Protein AF-A0A1S6HM69-F1 (afdb_monomer)

Radius of gyration: 17.9 Å; Cα contacts (8 Å, |Δi|>4): 45; chains: 1; bounding box: 35×35×46 Å

Secondary structure (DSSP, 8-state):
-HHHHHHHHHHHTTTT-----SS-S----HHHHHHHHHGGGHHHHHHHHHHHHHHHHHHHHHS-HHHHHTS-HHHHHHHHHHTT--S--TT-GGG-HHHHHHH--

Solvent-accessible surface area (backbone atoms only — not comparable to full-atom values): 6391 Å² total; per-residue (Å²): 110,72,68,59,53,52,51,51,52,62,66,59,67,68,75,77,71,79,78,75,76,93,59,96,62,88,74,78,63,59,64,65,52,44,36,72,75,45,46,89,52,24,63,60,50,53,51,51,53,51,51,53,34,50,53,45,34,58,52,52,74,74,53,57,36,74,67,49,31,74,48,58,68,72,54,44,52,50,54,31,49,56,38,71,64,66,70,88,62,85,88,45,63,88,66,34,27,69,48,39,53,74,70,68,116

pLDDT: mean 71.69, std 13.88, range [40.16, 88.81]

Sequence (105 aa):
MKLLIILCCVLVSVSAFSVEPLVTEPAIDLVPIITALLGDKATAVIVIVSIIGFVWAQLRQLIPAEYMAKLPGWLIWYLELLAANKGKAGNASSNSPEHLKKWGG

Structure (mmCIF, N/CA/C/O backbone):
data_AF-A0A1S6HM69-F1
#
_entry.id   AF-A0A1S6HM69-F1
#
loop_
_atom_site.group_PDB
_atom_site.id
_atom_site.type_symbol
_atom_site.label_atom_id
_atom_site.label_alt_id
_atom_site.label_comp_id
_atom_site.label_asym_id
_atom_site.label_entity_id
_atom_site.label_seq_id
_atom_site.pdbx_PDB_ins_code
_atom_site.Cartn_x
_atom_site.Cartn_y
_atom_site.Cartn_z
_atom_site.occupancy
_atom_site.B_iso_or_equiv
_atom_site.auth_seq_id
_atom_site.auth_comp_id
_atom_site.auth_asym_id
_atom_site.auth_atom_id
_atom_site.pdbx_PDB_model_num
ATOM 1 N N . MET A 1 1 ? 12.406 12.151 22.269 1.00 47.88 1 MET A N 1
ATOM 2 C CA . MET A 1 1 ? 11.240 13.068 22.318 1.00 47.88 1 MET A CA 1
ATOM 3 C C . MET A 1 1 ? 11.233 14.074 21.169 1.00 47.88 1 MET A C 1
ATOM 5 O O . MET A 1 1 ? 10.278 14.062 20.410 1.00 47.88 1 MET A O 1
ATOM 9 N N . LYS A 1 2 ? 12.297 14.866 20.958 1.00 40.16 2 LYS A N 1
ATOM 10 C CA . LYS A 1 2 ? 12.369 15.857 19.858 1.00 40.16 2 LYS A CA 1
ATOM 11 C C . LYS A 1 2 ? 12.189 15.258 18.449 1.00 40.16 2 LYS A C 1
ATOM 13 O O . LYS A 1 2 ? 11.438 15.803 17.655 1.00 40.16 2 LYS A O 1
ATOM 18 N N . LEU A 1 3 ? 12.794 14.098 18.175 1.00 55.81 3 LEU A N 1
ATOM 19 C CA . LEU A 1 3 ? 12.660 13.400 16.884 1.00 55.81 3 LEU A CA 1
ATOM 20 C C . LEU A 1 3 ? 11.239 12.881 16.605 1.00 55.81 3 LEU A C 1
ATOM 22 O O . LEU A 1 3 ? 10.804 12.880 15.461 1.00 55.81 3 LEU A O 1
ATOM 26 N N . LEU A 1 4 ? 10.501 12.495 17.650 1.00 65.44 4 LEU A N 1
ATOM 27 C CA . LEU A 1 4 ? 9.124 12.001 17.536 1.00 65.44 4 LEU A CA 1
ATOM 28 C C . LEU A 1 4 ? 8.157 13.145 17.191 1.00 65.44 4 LEU A C 1
ATOM 30 O O . LEU A 1 4 ? 7.268 12.978 16.369 1.00 65.44 4 LEU A O 1
ATOM 34 N N . ILE A 1 5 ? 8.395 14.334 17.754 1.00 67.50 5 ILE A N 1
ATOM 35 C CA . ILE A 1 5 ? 7.626 15.549 17.452 1.00 67.50 5 ILE A CA 1
ATOM 36 C C . ILE A 1 5 ? 7.892 16.014 16.015 1.00 67.50 5 ILE A C 1
ATOM 38 O O . ILE A 1 5 ? 6.952 16.340 15.301 1.00 67.50 5 ILE A O 1
ATOM 42 N N . ILE A 1 6 ? 9.150 15.985 15.563 1.00 70.75 6 ILE A N 1
ATOM 43 C CA . ILE A 1 6 ? 9.511 16.351 14.184 1.00 70.75 6 ILE A CA 1
ATOM 44 C C . ILE A 1 6 ? 8.878 15.376 13.180 1.00 70.75 6 ILE A C 1
ATOM 46 O O . ILE A 1 6 ? 8.322 15.820 12.180 1.00 70.75 6 ILE A O 1
ATOM 50 N N . LEU A 1 7 ? 8.881 14.071 13.473 1.00 60.59 7 LEU A N 1
ATOM 51 C CA . LEU A 1 7 ? 8.215 13.060 12.649 1.00 60.59 7 LEU A CA 1
ATOM 52 C C . LEU A 1 7 ? 6.696 13.298 12.571 1.00 60.59 7 LEU A C 1
ATOM 54 O O . LEU A 1 7 ? 6.136 13.280 11.479 1.00 60.59 7 LEU A O 1
ATOM 58 N N . CYS A 1 8 ? 6.036 13.597 13.696 1.00 59.47 8 CYS A N 1
ATOM 59 C CA . CYS A 1 8 ? 4.610 13.937 13.707 1.00 59.47 8 CYS A CA 1
ATOM 60 C C . CYS A 1 8 ? 4.308 15.230 12.928 1.00 59.47 8 CYS A C 1
ATOM 62 O O . CYS A 1 8 ? 3.337 15.270 12.179 1.00 59.47 8 CYS A O 1
ATOM 64 N N . CYS A 1 9 ? 5.145 16.268 13.037 1.00 55.78 9 CYS A N 1
ATOM 65 C CA . CYS A 1 9 ? 4.954 17.521 12.299 1.00 55.78 9 CYS A CA 1
ATOM 66 C C . CYS A 1 9 ? 5.122 17.343 10.782 1.00 55.78 9 CYS A C 1
ATOM 68 O O . CYS A 1 9 ? 4.364 17.927 10.010 1.00 55.78 9 CYS A O 1
ATOM 70 N N . VAL A 1 10 ? 6.071 16.510 10.343 1.00 61.28 10 VAL A N 1
ATOM 71 C CA . VAL A 1 10 ? 6.259 16.194 8.916 1.00 61.28 10 VAL A CA 1
ATOM 72 C C . VAL A 1 10 ? 5.080 15.373 8.376 1.00 61.28 10 VAL A C 1
ATOM 74 O O . VAL A 1 10 ? 4.626 15.632 7.266 1.00 61.28 10 VAL A O 1
ATOM 77 N N . LEU A 1 11 ? 4.524 14.452 9.173 1.00 56.31 11 LEU A N 1
ATOM 78 C CA . LEU A 1 11 ? 3.365 13.638 8.779 1.00 56.31 11 LEU A CA 1
ATOM 79 C C . LEU A 1 11 ? 2.046 14.435 8.718 1.00 56.31 11 LEU A C 1
ATOM 81 O O . LEU A 1 11 ? 1.207 14.146 7.870 1.00 56.31 11 LEU A O 1
ATOM 85 N N . VAL A 1 12 ? 1.867 15.456 9.566 1.00 58.00 12 VAL A N 1
ATOM 86 C CA . VAL A 1 12 ? 0.664 16.319 9.587 1.00 58.00 12 VAL A CA 1
ATOM 87 C C . VAL A 1 12 ? 0.701 17.415 8.508 1.00 58.00 12 VAL A C 1
ATOM 89 O O . VAL A 1 12 ? -0.337 17.937 8.116 1.00 58.00 12 VAL A O 1
ATOM 92 N N . SER A 1 13 ? 1.870 17.748 7.955 1.00 50.47 13 SER A N 1
ATOM 93 C CA . SER A 1 13 ? 1.997 18.846 6.978 1.00 50.47 13 SER A CA 1
ATOM 94 C C . SER A 1 13 ? 1.393 18.543 5.593 1.00 50.47 13 SER A C 1
ATOM 96 O O . SER A 1 13 ? 1.267 19.450 4.775 1.00 50.47 13 SER A O 1
ATOM 98 N N . VAL A 1 14 ? 0.993 17.295 5.318 1.00 53.94 14 VAL A N 1
ATOM 99 C CA . VAL A 1 14 ? 0.420 16.875 4.020 1.00 53.94 14 VAL A CA 1
ATOM 100 C C . VAL A 1 14 ? -1.114 17.001 3.969 1.00 53.94 14 VAL A C 1
ATOM 102 O O . VAL A 1 14 ? -1.698 16.931 2.893 1.00 53.94 14 VAL A O 1
ATOM 105 N N . SER A 1 15 ? -1.807 17.272 5.080 1.00 50.16 15 SER A N 1
ATOM 106 C CA . SER A 1 15 ? -3.282 17.330 5.106 1.00 50.16 15 SER A CA 1
ATOM 107 C C . SER A 1 15 ? -3.904 18.671 4.678 1.00 50.16 15 SER A C 1
ATOM 109 O O . SER A 1 15 ? -5.093 18.881 4.890 1.00 50.16 15 SER A O 1
ATOM 111 N N . ALA A 1 16 ? -3.144 19.576 4.052 1.00 48.16 16 ALA A N 1
ATOM 112 C CA . ALA A 1 16 ? -3.658 20.851 3.534 1.00 48.16 16 ALA A CA 1
ATOM 113 C C . ALA A 1 16 ? -4.070 20.801 2.047 1.00 48.16 16 ALA A C 1
ATOM 115 O O . ALA A 1 16 ? -4.126 21.836 1.386 1.00 48.16 16 ALA A O 1
ATOM 116 N N . PHE A 1 17 ? -4.367 19.619 1.500 1.00 47.81 17 PHE A N 1
ATOM 117 C CA . PHE A 1 17 ? -5.026 19.526 0.198 1.00 47.81 17 PHE A CA 1
ATOM 118 C C . PHE A 1 17 ? -6.522 19.808 0.363 1.00 47.81 17 PHE A C 1
ATOM 120 O O . PHE A 1 17 ? -7.305 18.919 0.690 1.00 47.81 17 PHE A O 1
ATOM 127 N N . SER A 1 18 ? -6.929 21.054 0.115 1.00 45.56 18 SER A N 1
ATOM 128 C CA . SER A 1 18 ? -8.309 21.343 -0.271 1.00 45.56 18 SER A CA 1
ATOM 129 C C . SER A 1 18 ? -8.540 20.732 -1.653 1.00 45.56 18 SER A C 1
ATOM 131 O O . SER A 1 18 ? -8.117 21.283 -2.670 1.00 45.56 18 SER A O 1
ATOM 133 N N . VAL A 1 19 ? -9.161 19.557 -1.695 1.00 54.06 19 VAL A N 1
ATOM 134 C CA . VAL A 1 19 ? -9.628 18.970 -2.949 1.00 54.06 19 VAL A CA 1
ATOM 135 C C . VAL A 1 19 ? -10.894 19.729 -3.329 1.00 54.06 19 VAL A C 1
ATOM 137 O O . VAL A 1 19 ? -11.972 19.427 -2.826 1.00 54.06 19 VAL A O 1
ATOM 140 N N . GLU A 1 20 ? -10.768 20.755 -4.170 1.00 55.78 20 GLU A N 1
ATOM 141 C CA . GLU A 1 20 ? -11.936 21.277 -4.878 1.00 55.78 20 GLU A CA 1
ATOM 142 C C . GLU A 1 20 ? -12.427 20.183 -5.839 1.00 55.78 20 GLU A C 1
ATOM 144 O O . GLU A 1 20 ? -11.655 19.725 -6.690 1.00 55.78 20 GLU A O 1
ATOM 149 N N . PRO A 1 21 ? -13.676 19.699 -5.711 1.00 50.31 21 PRO A N 1
ATOM 150 C CA . PRO A 1 21 ? -14.182 18.681 -6.612 1.00 50.31 21 PRO A CA 1
ATOM 151 C C . PRO A 1 21 ? -14.424 19.309 -7.990 1.00 50.31 21 PRO A C 1
ATOM 153 O O . PRO A 1 21 ? -15.397 20.027 -8.197 1.00 50.31 21 PRO A O 1
ATOM 156 N N . LEU A 1 22 ? -13.549 19.006 -8.955 1.00 61.69 22 LEU A N 1
ATOM 157 C CA . LEU A 1 22 ? -13.713 19.398 -10.364 1.00 61.69 22 LEU A CA 1
ATOM 158 C C . LEU A 1 22 ? -14.870 18.639 -11.053 1.00 61.69 22 LEU A C 1
ATOM 160 O O . LEU A 1 22 ? -15.228 18.942 -12.187 1.00 61.69 22 LEU A O 1
ATOM 164 N N . VAL A 1 23 ? -15.456 17.641 -10.383 1.00 56.38 23 VAL A N 1
ATOM 165 C CA . VAL A 1 23 ? -16.523 16.793 -10.920 1.00 56.38 23 VAL A CA 1
ATOM 166 C C . VAL A 1 23 ? -17.552 16.511 -9.825 1.00 56.38 23 VAL A C 1
ATOM 168 O O . VAL A 1 23 ? -17.230 15.944 -8.784 1.00 56.38 23 VAL A O 1
ATOM 171 N N . THR A 1 24 ? -18.806 16.893 -10.075 1.00 58.47 24 THR A N 1
ATOM 172 C CA . THR A 1 24 ? -19.986 16.604 -9.241 1.00 58.47 24 THR A CA 1
ATOM 173 C C . THR A 1 24 ? -20.467 15.163 -9.454 1.00 58.47 24 THR A C 1
ATOM 175 O O . THR A 1 24 ? -21.632 14.915 -9.747 1.00 58.47 24 THR A O 1
ATOM 178 N N . GLU A 1 25 ? -19.562 14.193 -9.369 1.00 59.06 25 GLU A N 1
ATOM 179 C CA . GLU A 1 25 ? -19.952 12.789 -9.258 1.00 59.06 25 GLU A CA 1
ATOM 180 C C . GLU A 1 25 ? -20.161 12.461 -7.777 1.00 59.06 25 GLU A C 1
ATOM 182 O O . GLU A 1 25 ? -19.470 13.033 -6.928 1.00 59.06 25 GLU A O 1
ATOM 187 N N . PRO A 1 26 ? -21.116 11.581 -7.424 1.00 56.28 26 PRO A N 1
ATOM 188 C CA . PRO A 1 26 ? -21.275 11.149 -6.046 1.00 56.28 26 PRO A CA 1
ATOM 189 C C . PRO A 1 26 ? -20.012 10.387 -5.640 1.00 56.28 26 PRO A C 1
ATOM 191 O O . PRO A 1 26 ? -19.870 9.194 -5.906 1.00 56.28 26 PRO A O 1
ATOM 194 N N . ALA A 1 27 ? -19.069 11.092 -5.018 1.00 64.81 27 ALA A N 1
ATOM 195 C CA . ALA A 1 27 ? -17.922 10.479 -4.386 1.00 64.81 27 ALA A CA 1
ATOM 196 C C . ALA A 1 27 ? -18.464 9.580 -3.276 1.00 64.81 27 ALA A C 1
ATOM 198 O O . ALA A 1 27 ? -19.011 10.054 -2.279 1.00 64.81 27 ALA A O 1
ATOM 199 N N . ILE A 1 28 ? -18.380 8.269 -3.492 1.00 72.12 28 ILE A N 1
ATOM 200 C CA . ILE A 1 28 ? -18.737 7.293 -2.473 1.00 72.12 28 ILE A CA 1
ATOM 201 C C . ILE A 1 28 ? -17.709 7.446 -1.358 1.00 72.12 28 ILE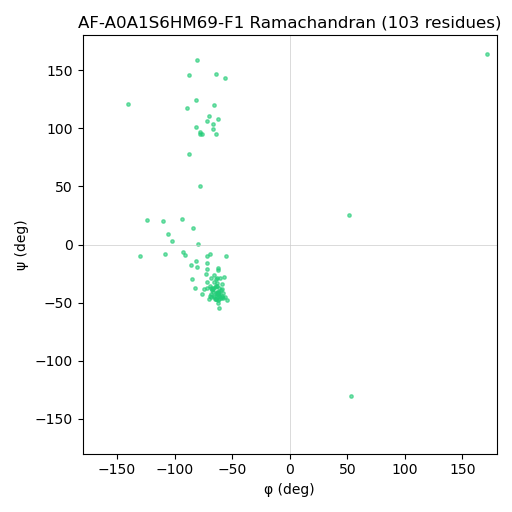 A C 1
ATOM 203 O O . ILE A 1 28 ? -16.564 7.011 -1.491 1.00 72.12 28 ILE A O 1
ATOM 207 N N . ASP A 1 29 ? -18.119 8.091 -0.272 1.00 77.19 29 ASP A N 1
ATOM 208 C CA . ASP A 1 29 ? -17.289 8.198 0.913 1.00 77.19 29 ASP A CA 1
ATOM 209 C C . ASP A 1 29 ? -17.197 6.814 1.569 1.00 77.19 29 ASP A C 1
ATOM 211 O O . ASP A 1 29 ? -18.174 6.250 2.070 1.00 77.19 29 ASP A O 1
ATOM 215 N N . LEU A 1 30 ? -16.006 6.225 1.504 1.00 78.00 30 LEU A N 1
ATOM 216 C CA . LEU A 1 30 ? -15.732 4.891 2.029 1.00 78.00 30 LEU A CA 1
ATOM 217 C C . LEU A 1 30 ? -15.699 4.884 3.559 1.00 78.00 30 LEU A C 1
ATOM 219 O O . LEU A 1 30 ? -15.978 3.851 4.163 1.00 78.00 30 LEU A O 1
ATOM 223 N N . VAL A 1 31 ? -15.390 6.016 4.195 1.00 78.50 31 VAL A N 1
ATOM 224 C CA . VAL A 1 31 ? -15.308 6.124 5.656 1.00 78.50 31 VAL A CA 1
ATOM 225 C C . VAL A 1 31 ? -16.651 5.804 6.326 1.00 78.50 31 VAL A C 1
ATOM 227 O O . VAL A 1 31 ? -16.665 4.885 7.146 1.00 78.50 31 VAL A O 1
ATOM 230 N N . PRO A 1 32 ? -17.785 6.451 5.979 1.00 80.44 32 PRO A N 1
ATOM 231 C CA . PRO A 1 32 ? -19.089 6.138 6.556 1.00 80.44 32 PRO A CA 1
ATOM 232 C C . PRO A 1 32 ? -19.559 4.714 6.235 1.00 80.44 32 PRO A C 1
ATOM 234 O O . PRO A 1 32 ? -20.264 4.109 7.036 1.00 80.44 32 PRO A O 1
ATOM 237 N N . ILE A 1 33 ? -19.153 4.138 5.099 1.00 82.19 33 ILE A N 1
ATOM 238 C CA . ILE A 1 33 ? -19.490 2.748 4.747 1.00 82.19 33 ILE A CA 1
ATOM 239 C C . ILE A 1 33 ? -18.748 1.765 5.656 1.00 82.19 33 ILE A C 1
ATOM 241 O O . ILE A 1 33 ? -19.341 0.831 6.197 1.00 82.19 33 ILE A O 1
ATOM 245 N N . ILE A 1 34 ? -17.448 1.979 5.847 1.00 79.44 34 ILE A N 1
ATOM 246 C CA . ILE A 1 34 ? -16.611 1.130 6.696 1.00 79.44 34 ILE A CA 1
ATOM 247 C C . ILE A 1 34 ? -17.048 1.265 8.160 1.00 79.44 34 ILE A C 1
ATOM 249 O O . ILE A 1 34 ? -17.146 0.254 8.855 1.00 79.44 34 ILE A O 1
ATOM 253 N N . THR A 1 35 ? -17.371 2.475 8.627 1.00 83.94 35 THR A N 1
ATOM 254 C CA . THR A 1 35 ? -17.889 2.684 9.988 1.00 83.94 35 THR A CA 1
ATOM 255 C C . THR A 1 35 ? -19.271 2.071 10.187 1.00 83.94 35 THR A C 1
ATOM 257 O O . THR A 1 35 ? -19.499 1.465 11.231 1.00 83.94 35 THR A O 1
ATOM 260 N N . ALA A 1 36 ? -20.158 2.118 9.188 1.00 82.62 36 ALA A N 1
ATOM 261 C CA . ALA A 1 36 ? -21.458 1.450 9.252 1.00 82.62 36 ALA A CA 1
ATOM 262 C C . ALA A 1 36 ? -21.344 -0.085 9.333 1.00 82.62 36 ALA A C 1
ATOM 264 O O . ALA A 1 36 ? -22.138 -0.722 10.021 1.00 82.62 36 ALA A O 1
ATOM 265 N N . LEU A 1 37 ? -20.358 -0.6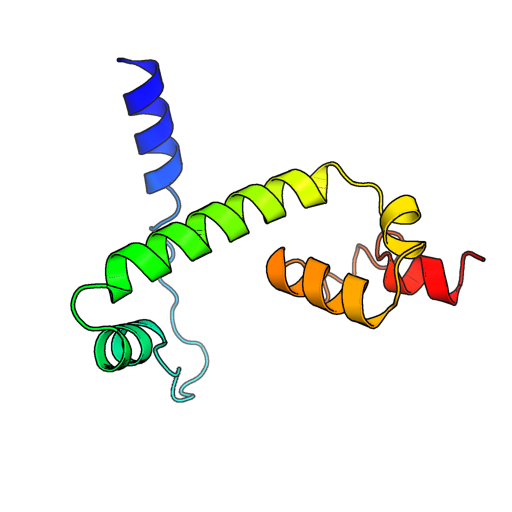87 8.660 1.00 84.00 37 LEU A N 1
ATOM 266 C CA . LEU A 1 37 ? -20.166 -2.143 8.632 1.00 84.00 37 LEU A CA 1
ATOM 267 C C . LEU A 1 37 ? -19.411 -2.691 9.851 1.00 84.00 37 LEU A C 1
ATOM 269 O O . LEU A 1 37 ? -19.701 -3.793 10.311 1.00 84.00 37 LEU A O 1
ATOM 273 N N . LEU A 1 38 ? -18.413 -1.958 10.347 1.00 83.94 38 LEU A N 1
ATOM 274 C CA . LEU A 1 38 ? -17.481 -2.440 11.376 1.00 83.94 38 LEU A CA 1
ATOM 275 C C . LEU A 1 38 ? -17.689 -1.793 12.752 1.00 83.94 38 LEU A C 1
ATOM 277 O O . LEU A 1 38 ? -17.066 -2.237 13.723 1.00 83.94 38 LEU A O 1
ATOM 281 N N . GLY A 1 39 ? -18.541 -0.767 12.849 1.00 85.00 39 GLY A N 1
ATOM 282 C CA . GLY A 1 39 ? -18.809 -0.034 14.086 1.00 85.00 39 GLY A CA 1
ATOM 283 C C . GLY A 1 39 ? -17.518 0.471 14.731 1.00 85.00 39 GLY A C 1
ATOM 284 O O . GLY A 1 39 ? -16.636 1.006 14.059 1.00 85.00 39 GLY A O 1
ATOM 285 N N . ASP A 1 40 ? -17.352 0.210 16.026 1.00 83.75 40 ASP A N 1
ATOM 286 C CA . ASP A 1 40 ? -16.194 0.659 16.813 1.00 83.75 40 ASP A CA 1
ATOM 287 C C . ASP A 1 40 ? -14.849 0.090 16.324 1.00 83.75 40 ASP A C 1
ATOM 289 O O . ASP A 1 40 ? -13.785 0.650 16.595 1.00 83.75 40 ASP A O 1
ATOM 293 N N . LYS A 1 41 ? -14.867 -1.018 15.568 1.00 84.75 41 LYS A N 1
ATOM 294 C CA . LYS A 1 41 ? -13.648 -1.623 15.007 1.00 84.75 41 LYS A CA 1
ATOM 295 C C . LYS A 1 41 ? -13.185 -0.940 13.723 1.00 84.75 41 LYS A C 1
ATOM 297 O O . LYS A 1 41 ? -12.048 -1.162 13.307 1.00 84.75 41 LYS A O 1
ATOM 302 N N . ALA A 1 42 ? -14.030 -0.116 13.105 1.00 80.19 42 ALA A N 1
ATOM 303 C CA . ALA A 1 42 ? -13.735 0.545 11.839 1.00 80.19 42 ALA A CA 1
ATOM 304 C C . ALA A 1 42 ? -12.454 1.378 11.913 1.00 80.19 42 ALA A C 1
ATOM 306 O O . ALA A 1 42 ? -11.584 1.239 11.059 1.00 80.19 42 ALA A O 1
ATOM 307 N N . THR A 1 43 ? -12.285 2.163 12.979 1.00 81.31 43 THR A N 1
ATOM 308 C CA . THR A 1 43 ? -11.092 2.994 13.185 1.00 81.31 43 THR A CA 1
ATOM 309 C C . THR A 1 43 ? -9.822 2.150 13.234 1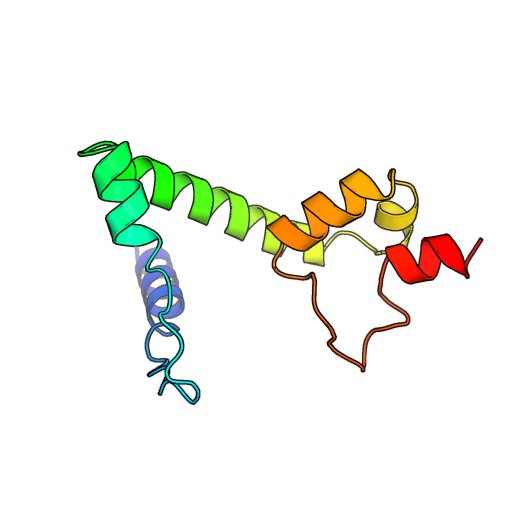.00 81.31 43 THR A C 1
ATOM 311 O O . THR A 1 43 ? -8.847 2.463 12.555 1.00 81.31 43 THR A O 1
ATOM 314 N N . ALA A 1 44 ? -9.835 1.042 13.982 1.00 80.50 44 ALA A N 1
ATOM 315 C CA . ALA A 1 44 ? -8.679 0.154 14.075 1.00 80.50 44 ALA A CA 1
ATOM 316 C C . ALA A 1 44 ? -8.340 -0.476 12.716 1.00 80.50 44 ALA A C 1
ATOM 318 O O . ALA A 1 44 ? -7.175 -0.516 12.329 1.00 80.50 44 ALA A O 1
ATOM 319 N N . VAL A 1 45 ? -9.352 -0.915 11.961 1.00 82.81 45 VAL A N 1
ATOM 320 C CA . VAL A 1 45 ? -9.163 -1.498 10.626 1.00 82.81 45 VAL A CA 1
ATOM 321 C C . VAL A 1 45 ? -8.617 -0.469 9.638 1.00 82.81 45 VAL A C 1
ATOM 323 O O . VAL A 1 45 ? -7.640 -0.758 8.953 1.00 82.81 45 VAL A O 1
ATOM 326 N N . ILE A 1 46 ? -9.184 0.740 9.597 1.00 84.25 46 ILE A N 1
ATOM 327 C CA . ILE A 1 46 ? -8.720 1.826 8.721 1.00 84.25 46 ILE A CA 1
ATOM 328 C C . ILE A 1 46 ? -7.259 2.164 9.024 1.00 84.25 46 ILE A C 1
ATOM 330 O O . ILE A 1 46 ? -6.452 2.275 8.101 1.00 84.25 46 ILE A O 1
ATOM 334 N N . VAL A 1 47 ? -6.895 2.270 10.305 1.00 84.31 47 VAL A N 1
ATOM 335 C CA . VAL A 1 47 ? -5.519 2.562 10.728 1.00 84.31 47 VAL A CA 1
ATOM 336 C C . VAL A 1 47 ? -4.569 1.439 10.314 1.00 84.31 47 VAL A C 1
ATOM 338 O O . VAL A 1 47 ? -3.525 1.713 9.729 1.00 84.31 47 VAL A O 1
ATOM 341 N N . ILE A 1 48 ? -4.931 0.177 10.556 1.00 86.56 48 ILE A N 1
ATOM 342 C CA . ILE A 1 48 ? -4.091 -0.974 10.197 1.00 86.56 48 ILE A CA 1
ATOM 343 C C . ILE A 1 48 ? -3.884 -1.047 8.681 1.00 86.56 48 ILE A C 1
ATOM 345 O O . ILE A 1 48 ? -2.746 -1.168 8.228 1.00 86.56 48 ILE A O 1
ATOM 349 N N . VAL A 1 49 ? -4.955 -0.929 7.892 1.00 85.81 49 VAL A N 1
ATOM 350 C CA . VAL A 1 49 ? -4.875 -0.950 6.423 1.00 85.81 49 VAL A CA 1
ATOM 351 C C . VAL A 1 49 ? -4.033 0.218 5.910 1.00 85.81 49 VAL A C 1
ATOM 353 O O . VAL A 1 49 ? -3.185 0.015 5.043 1.00 85.81 49 VAL A O 1
ATOM 356 N N . SER A 1 50 ? -4.191 1.412 6.490 1.00 82.62 50 SER A N 1
ATOM 357 C CA . SER A 1 50 ? -3.390 2.592 6.139 1.00 82.62 50 SER A CA 1
ATOM 358 C C . SER A 1 50 ? -1.902 2.387 6.427 1.00 82.62 50 SER A C 1
ATOM 360 O O . SER A 1 50 ? -1.068 2.695 5.579 1.00 82.62 50 SER A O 1
ATOM 362 N N . ILE A 1 51 ? -1.550 1.825 7.589 1.00 86.44 51 ILE A N 1
ATOM 36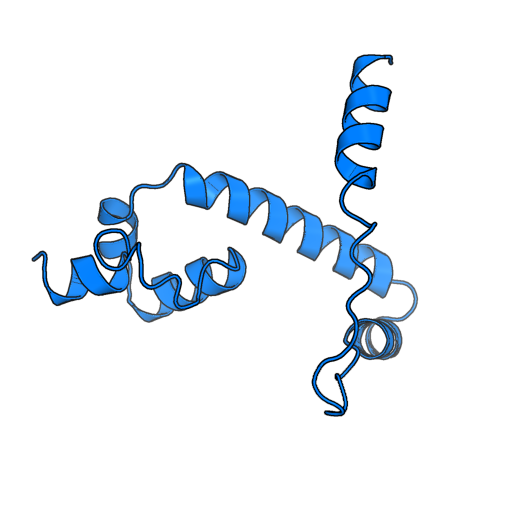3 C CA . ILE A 1 51 ? -0.154 1.542 7.954 1.00 86.44 51 ILE A CA 1
ATOM 364 C C . ILE A 1 51 ? 0.447 0.501 7.007 1.00 86.44 51 ILE A C 1
ATOM 366 O O . ILE A 1 51 ? 1.545 0.706 6.493 1.00 86.44 51 ILE A O 1
ATOM 370 N N . ILE A 1 52 ? -0.265 -0.599 6.748 1.00 88.56 52 ILE A N 1
ATOM 371 C CA . ILE A 1 52 ? 0.209 -1.659 5.850 1.00 88.56 52 ILE A CA 1
ATOM 372 C C . ILE A 1 52 ? 0.403 -1.110 4.433 1.00 88.56 52 ILE A C 1
ATOM 374 O O . ILE A 1 52 ? 1.452 -1.339 3.832 1.00 88.56 52 ILE A O 1
ATOM 378 N N . GLY A 1 53 ? -0.570 -0.354 3.918 1.00 85.38 53 GLY A N 1
ATOM 379 C CA . GLY A 1 53 ? -0.489 0.279 2.602 1.00 85.38 53 GLY A CA 1
ATOM 380 C C . G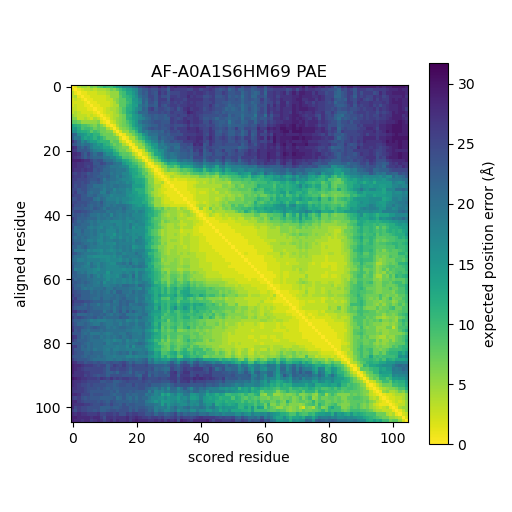LY A 1 53 ? 0.674 1.265 2.507 1.00 85.38 53 GLY A C 1
ATOM 381 O O . GLY A 1 53 ? 1.429 1.233 1.538 1.00 85.38 53 GLY A O 1
ATOM 382 N N . PHE A 1 54 ? 0.884 2.080 3.544 1.00 85.62 54 PHE A N 1
ATOM 383 C CA . PHE A 1 54 ? 2.009 3.010 3.604 1.00 85.62 54 PHE A CA 1
ATOM 384 C C . PHE A 1 54 ? 3.356 2.280 3.581 1.00 85.62 54 PHE A C 1
ATOM 386 O O . PHE A 1 54 ? 4.213 2.601 2.760 1.00 85.62 54 PHE A O 1
ATOM 393 N N . VAL A 1 55 ? 3.537 1.270 4.438 1.00 88.62 55 VAL A N 1
ATOM 394 C CA . VAL A 1 55 ? 4.769 0.466 4.479 1.00 88.62 55 VAL A CA 1
ATOM 395 C C . VAL A 1 55 ? 5.017 -0.200 3.127 1.00 88.62 55 VAL A C 1
ATOM 397 O O . VAL A 1 55 ? 6.135 -0.153 2.616 1.00 88.62 55 VAL A O 1
ATOM 400 N N . TRP A 1 56 ? 3.978 -0.768 2.512 1.00 88.81 56 TRP A N 1
ATOM 401 C CA . TRP A 1 56 ? 4.088 -1.378 1.192 1.00 88.81 56 TRP A CA 1
ATOM 402 C C . TRP A 1 56 ? 4.480 -0.367 0.108 1.00 88.81 56 TRP A C 1
ATOM 404 O O . TRP A 1 56 ? 5.362 -0.659 -0.696 1.00 88.81 56 TRP A O 1
ATOM 414 N N . ALA A 1 57 ? 3.900 0.836 0.109 1.00 82.56 57 ALA A N 1
ATOM 415 C CA . ALA A 1 57 ? 4.254 1.891 -0.838 1.00 82.56 57 ALA A CA 1
ATOM 416 C C . ALA A 1 57 ? 5.736 2.295 -0.729 1.00 82.56 57 ALA A C 1
ATOM 418 O O . ALA A 1 57 ? 6.393 2.479 -1.753 1.00 82.56 57 ALA A O 1
ATOM 419 N 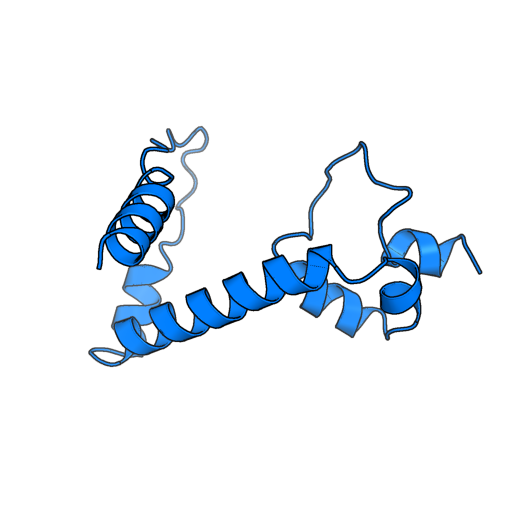N . GLN A 1 58 ? 6.289 2.366 0.489 1.00 84.56 58 GLN A N 1
ATOM 420 C CA . GLN A 1 58 ? 7.721 2.626 0.690 1.00 84.56 58 GLN A CA 1
ATOM 421 C C . GLN A 1 58 ? 8.587 1.449 0.216 1.00 84.56 58 GLN A C 1
ATOM 423 O O . GLN A 1 58 ? 9.568 1.643 -0.499 1.00 84.56 58 GLN A O 1
ATOM 428 N N . LEU A 1 59 ? 8.210 0.211 0.560 1.00 85.69 59 LEU A N 1
ATOM 429 C CA . LEU A 1 59 ? 8.934 -0.988 0.122 1.00 85.69 59 LEU A CA 1
ATOM 430 C C . LEU A 1 59 ? 8.931 -1.132 -1.403 1.00 85.69 59 LEU A C 1
ATOM 432 O O . LEU A 1 59 ? 9.961 -1.457 -1.990 1.00 85.69 59 LEU A O 1
ATOM 436 N N . ARG A 1 60 ? 7.805 -0.845 -2.064 1.00 85.06 60 ARG A N 1
ATOM 437 C CA . ARG A 1 60 ? 7.679 -0.917 -3.522 1.00 85.06 60 ARG A CA 1
ATOM 438 C C . ARG A 1 60 ? 8.678 -0.004 -4.234 1.00 85.06 60 ARG A C 1
ATOM 440 O O . ARG A 1 60 ? 9.160 -0.395 -5.294 1.00 85.06 60 ARG A O 1
ATOM 447 N N . GLN A 1 61 ? 9.025 1.155 -3.669 1.00 81.12 61 GLN A N 1
ATOM 448 C CA . GLN A 1 61 ? 10.028 2.064 -4.246 1.00 81.12 61 GLN A CA 1
ATOM 449 C C . GLN A 1 61 ? 11.444 1.468 -4.250 1.00 81.12 61 GLN A C 1
ATOM 451 O O . GLN A 1 61 ? 12.251 1.818 -5.107 1.00 81.12 61 GLN A O 1
ATOM 456 N N . LEU A 1 62 ? 11.737 0.550 -3.326 1.00 83.69 62 LEU A N 1
ATOM 457 C CA . LEU A 1 62 ? 13.032 -0.128 -3.219 1.00 83.69 62 LEU A CA 1
ATOM 458 C C . LEU A 1 62 ? 13.134 -1.363 -4.124 1.00 83.69 62 LEU A C 1
ATOM 460 O O . LEU A 1 62 ? 14.236 -1.845 -4.372 1.00 83.69 62 LEU A O 1
ATOM 464 N N . ILE A 1 63 ? 12.003 -1.896 -4.596 1.00 82.25 63 ILE A N 1
ATOM 465 C CA . ILE A 1 63 ? 11.960 -3.103 -5.426 1.00 82.25 63 ILE A CA 1
ATOM 466 C C . ILE A 1 63 ? 12.069 -2.705 -6.908 1.00 82.25 63 ILE A C 1
ATOM 468 O O . ILE A 1 63 ? 11.163 -2.048 -7.434 1.00 82.25 63 ILE A O 1
ATOM 472 N N . PRO A 1 64 ? 13.127 -3.134 -7.623 1.00 82.00 64 PRO A N 1
ATOM 473 C CA . PRO A 1 64 ? 13.262 -2.865 -9.050 1.00 82.00 64 PRO A CA 1
ATOM 474 C C . PRO A 1 64 ? 12.150 -3.536 -9.863 1.00 82.00 64 PRO A C 1
ATOM 476 O O . PRO A 1 64 ? 11.714 -4.652 -9.558 1.00 82.00 64 PRO A O 1
ATOM 479 N N . ALA A 1 65 ? 11.732 -2.886 -10.950 1.00 81.31 65 ALA A N 1
ATOM 480 C CA . ALA A 1 65 ? 10.669 -3.385 -11.820 1.00 81.31 65 ALA A CA 1
ATOM 481 C C . ALA A 1 65 ? 11.001 -4.753 -12.456 1.00 81.31 65 ALA A C 1
ATOM 483 O O . ALA A 1 65 ? 10.103 -5.563 -12.673 1.00 81.31 65 ALA A O 1
ATOM 484 N N . GLU A 1 66 ? 12.282 -5.059 -12.669 1.00 81.44 66 GLU A N 1
ATOM 485 C CA . GLU A 1 66 ? 12.774 -6.347 -13.185 1.00 81.44 66 GLU A CA 1
ATOM 486 C C . GLU A 1 66 ? 12.438 -7.534 -12.270 1.00 81.44 66 GLU A C 1
ATOM 488 O O . GLU A 1 66 ? 12.104 -8.621 -12.742 1.00 81.44 66 GLU A O 1
ATOM 493 N N . TYR A 1 67 ? 12.489 -7.338 -10.947 1.00 83.38 67 TYR A N 1
ATOM 494 C CA . TYR A 1 67 ? 12.111 -8.378 -9.987 1.00 83.38 67 TYR A CA 1
ATOM 495 C C . TYR A 1 67 ? 10.592 -8.551 -9.929 1.00 83.38 67 TYR A C 1
ATOM 497 O O . T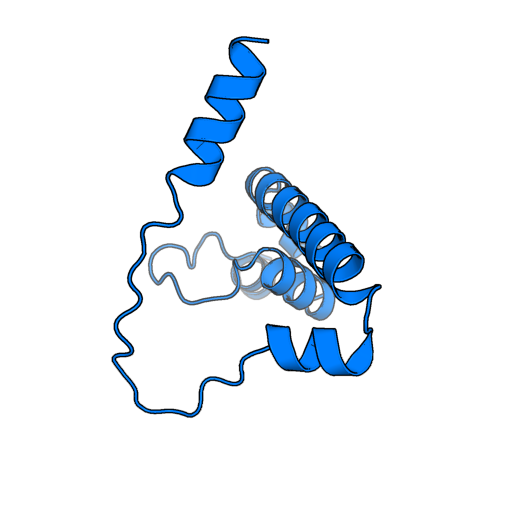YR A 1 67 ? 10.108 -9.679 -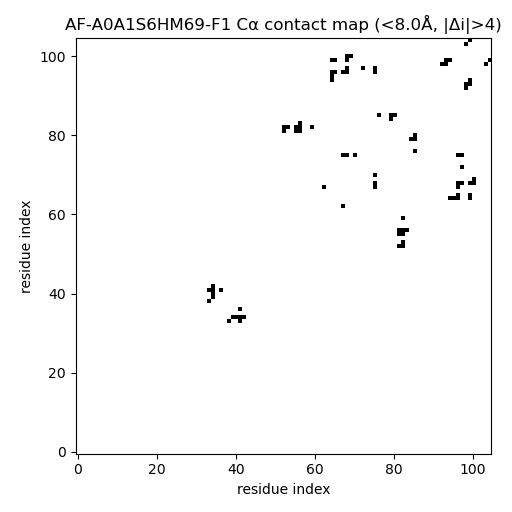9.874 1.00 83.38 67 TYR A O 1
ATOM 505 N N . MET A 1 68 ? 9.839 -7.450 -10.013 1.00 82.62 68 MET A N 1
ATOM 506 C CA . MET A 1 68 ? 8.373 -7.477 -10.080 1.00 82.62 68 MET A CA 1
ATOM 507 C C . MET A 1 68 ? 7.868 -8.152 -11.364 1.00 82.62 68 MET A C 1
ATOM 509 O O . MET A 1 68 ? 6.898 -8.902 -11.311 1.00 82.62 68 MET A O 1
ATOM 513 N N . ALA A 1 69 ? 8.547 -7.969 -12.501 1.00 83.06 69 ALA A N 1
ATOM 514 C CA . ALA A 1 69 ? 8.177 -8.568 -13.787 1.00 83.06 69 ALA A CA 1
ATOM 515 C C . ALA A 1 69 ? 8.212 -10.111 -13.788 1.00 83.06 69 ALA A C 1
ATOM 517 O O . ALA A 1 69 ? 7.518 -10.745 -14.586 1.00 83.06 69 ALA A O 1
ATOM 518 N N . LYS A 1 70 ? 8.961 -10.727 -12.862 1.00 85.69 70 LYS A N 1
ATOM 519 C CA . LYS A 1 70 ? 9.012 -12.189 -12.678 1.00 85.69 70 LYS A CA 1
ATOM 520 C C . LYS A 1 70 ? 7.733 -12.761 -12.054 1.00 85.69 70 LYS A C 1
ATOM 522 O O . LYS A 1 70 ? 7.514 -13.968 -12.110 1.00 85.69 70 LYS A O 1
ATOM 527 N N . LEU A 1 71 ? 6.884 -11.921 -11.461 1.00 85.88 71 LEU A N 1
ATOM 528 C CA . LEU A 1 71 ? 5.660 -12.350 -10.789 1.00 85.88 71 LEU A CA 1
ATOM 529 C C . LEU A 1 71 ? 4.511 -12.609 -11.784 1.00 85.88 71 LEU A C 1
ATOM 531 O O . LEU A 1 71 ? 4.507 -12.087 -12.906 1.00 85.88 71 LEU A O 1
ATOM 535 N N . PRO A 1 72 ? 3.489 -13.401 -11.406 1.00 87.06 72 PRO A N 1
ATOM 536 C CA . PRO A 1 72 ? 2.257 -13.539 -12.181 1.00 87.06 72 PRO A CA 1
ATOM 537 C C . PRO A 1 72 ? 1.586 -12.178 -12.409 1.00 87.06 72 PRO A C 1
ATOM 539 O O . PRO A 1 72 ? 1.580 -11.334 -11.519 1.00 87.06 72 PRO A O 1
ATOM 542 N N . GLY A 1 73 ? 0.980 -11.965 -13.583 1.00 80.69 73 GLY A N 1
ATOM 543 C CA . GLY A 1 73 ? 0.404 -10.655 -13.938 1.00 80.69 73 GLY A CA 1
ATOM 544 C C . GLY A 1 73 ? -0.682 -10.180 -12.965 1.00 80.69 73 GLY A C 1
ATOM 545 O O . GLY A 1 73 ? -0.698 -9.016 -12.586 1.00 80.69 73 GLY A O 1
ATOM 546 N N . TRP A 1 74 ? -1.526 -11.096 -12.478 1.00 85.12 74 TRP A N 1
ATOM 547 C CA . TRP A 1 74 ? -2.545 -10.782 -11.470 1.00 85.12 74 TRP A CA 1
ATOM 548 C C . TRP A 1 74 ? -1.936 -10.312 -10.138 1.00 85.12 74 TRP A C 1
ATOM 550 O O . TRP A 1 74 ? -2.513 -9.463 -9.462 1.00 85.12 74 TRP A O 1
ATOM 560 N N . LEU A 1 75 ? -0.759 -10.834 -9.773 1.00 85.62 75 LEU A N 1
ATOM 561 C CA . LEU A 1 75 ? -0.072 -10.463 -8.541 1.00 85.62 75 LEU A CA 1
ATOM 562 C C . LEU A 1 75 ? 0.595 -9.096 -8.687 1.00 85.62 75 LEU A C 1
ATOM 564 O O . LEU A 1 75 ? 0.462 -8.267 -7.795 1.00 85.62 75 LEU A O 1
ATOM 568 N N . ILE A 1 76 ? 1.237 -8.828 -9.829 1.00 84.88 76 ILE A N 1
ATOM 569 C CA . ILE A 1 76 ? 1.761 -7.493 -10.161 1.00 84.88 76 ILE A CA 1
ATOM 570 C C . ILE A 1 76 ? 0.635 -6.463 -10.060 1.00 84.88 76 ILE A C 1
ATOM 572 O O . ILE A 1 76 ? 0.780 -5.455 -9.377 1.00 84.88 76 ILE A O 1
ATOM 576 N N . TRP A 1 77 ? -0.515 -6.765 -10.663 1.00 83.81 77 TRP A N 1
ATOM 577 C CA . TRP A 1 77 ? -1.683 -5.895 -10.643 1.00 83.81 77 TRP A CA 1
ATOM 578 C C . TRP A 1 77 ? -2.159 -5.572 -9.222 1.00 83.81 77 TRP A C 1
ATOM 580 O O . TRP A 1 77 ? -2.416 -4.410 -8.908 1.00 83.81 77 TRP A O 1
ATOM 590 N N . TYR A 1 78 ? -2.249 -6.582 -8.351 1.00 84.62 78 TYR A N 1
ATOM 591 C CA . TYR A 1 78 ? -2.657 -6.399 -6.958 1.00 84.62 78 TYR A CA 1
ATOM 592 C C . TYR A 1 78 ? -1.636 -5.573 -6.165 1.00 84.62 78 TYR A C 1
ATOM 594 O O . TYR A 1 78 ? -2.005 -4.642 -5.454 1.00 84.62 78 TYR A O 1
ATOM 602 N N . LEU A 1 79 ? -0.348 -5.875 -6.321 1.00 85.38 79 LEU A N 1
ATOM 603 C CA . LEU A 1 79 ? 0.739 -5.203 -5.613 1.00 85.38 79 LEU A CA 1
ATOM 604 C C . LEU A 1 79 ? 0.912 -3.738 -6.043 1.00 85.38 79 LEU A C 1
ATOM 606 O O . LEU A 1 79 ? 1.150 -2.878 -5.196 1.00 85.38 79 LEU A O 1
ATOM 610 N N . GLU A 1 80 ? 0.761 -3.433 -7.332 1.00 83.25 80 GLU A N 1
ATOM 611 C CA . GLU A 1 80 ? 0.780 -2.059 -7.854 1.00 83.25 80 GLU A CA 1
ATOM 612 C C . GLU A 1 80 ? -0.458 -1.264 -7.415 1.00 83.25 80 GLU A C 1
ATOM 614 O O . GLU A 1 80 ? -0.357 -0.073 -7.116 1.00 83.25 80 GLU A O 1
ATOM 619 N N . LEU A 1 81 ? -1.623 -1.918 -7.324 1.00 83.44 81 LEU A N 1
ATOM 620 C CA . LEU A 1 81 ? -2.843 -1.306 -6.798 1.00 83.44 81 LEU A CA 1
ATOM 621 C C . LEU A 1 81 ? -2.696 -0.963 -5.312 1.00 83.44 81 LEU A C 1
ATOM 623 O O . LEU A 1 81 ? -3.030 0.146 -4.906 1.00 83.44 81 LEU A O 1
ATOM 627 N N . LEU A 1 82 ? -2.142 -1.881 -4.518 1.00 81.56 82 LEU A N 1
ATOM 628 C CA . LEU A 1 82 ? -1.924 -1.684 -3.083 1.00 81.56 82 LEU A CA 1
ATOM 629 C C . LEU A 1 82 ? -0.855 -0.619 -2.800 1.00 81.56 82 LEU A C 1
ATOM 631 O O . LEU A 1 82 ? -0.929 0.079 -1.795 1.00 81.56 82 LEU A O 1
ATOM 635 N N . ALA A 1 83 ? 0.112 -0.454 -3.705 1.00 80.25 83 ALA A N 1
ATOM 636 C CA . ALA A 1 83 ? 1.107 0.615 -3.642 1.00 80.25 83 ALA A CA 1
ATOM 637 C C . ALA A 1 83 ? 0.584 1.976 -4.141 1.00 80.25 83 ALA A C 1
ATOM 639 O O . ALA A 1 83 ? 1.361 2.926 -4.188 1.00 80.25 83 ALA A O 1
ATOM 640 N N . ALA A 1 84 ? -0.683 2.069 -4.569 1.00 77.75 84 ALA A N 1
ATOM 641 C CA . ALA A 1 84 ? -1.245 3.237 -5.253 1.00 77.75 84 ALA A CA 1
ATOM 642 C C . ALA A 1 84 ? -0.405 3.711 -6.462 1.00 77.75 84 ALA A C 1
ATOM 644 O O . ALA A 1 84 ? -0.457 4.871 -6.860 1.00 77.75 84 ALA A O 1
ATOM 645 N N . ASN A 1 85 ? 0.361 2.799 -7.066 1.00 74.06 85 ASN A N 1
ATOM 646 C CA . ASN A 1 85 ? 1.271 3.070 -8.179 1.00 74.06 85 ASN A CA 1
ATOM 647 C C . ASN A 1 85 ? 0.676 2.622 -9.530 1.00 74.06 85 ASN A C 1
ATOM 649 O O . ASN A 1 85 ? 1.282 2.740 -10.595 1.00 74.06 85 ASN A O 1
ATOM 653 N N . LYS A 1 86 ? -0.567 2.135 -9.496 1.00 66.56 86 LYS A N 1
ATOM 654 C CA . LYS A 1 86 ? -1.356 1.792 -10.671 1.00 66.56 86 LYS A CA 1
ATOM 655 C C . LYS A 1 86 ? -1.991 3.054 -11.267 1.00 66.56 86 LYS A C 1
ATOM 657 O O . LYS A 1 86 ? -3.014 3.532 -10.787 1.00 66.56 86 LYS A O 1
ATOM 662 N N . GLY A 1 87 ? -1.407 3.577 -12.342 1.00 61.03 87 GLY A N 1
ATOM 663 C CA . GLY A 1 87 ? -1.911 4.764 -13.032 1.00 61.03 87 GLY A CA 1
ATOM 664 C C . GLY A 1 87 ? -0.955 5.277 -14.108 1.00 61.03 87 GLY A C 1
ATOM 665 O O . GLY A 1 87 ? 0.208 4.887 -14.173 1.00 61.03 87 GLY A O 1
ATOM 666 N N . LYS A 1 88 ? -1.454 6.139 -14.998 1.00 47.66 88 LYS A N 1
ATOM 667 C CA . LYS A 1 88 ? -0.718 6.622 -16.174 1.00 47.66 88 LYS A CA 1
ATOM 668 C C . LYS A 1 88 ? 0.124 7.859 -15.826 1.00 47.66 88 LYS A C 1
ATOM 670 O O . LYS A 1 88 ? -0.230 8.974 -16.191 1.00 47.66 88 LYS A O 1
ATOM 675 N N . ALA A 1 89 ? 1.271 7.679 -15.177 1.00 48.88 89 ALA A N 1
ATOM 676 C CA . ALA A 1 89 ? 2.354 8.651 -15.323 1.00 48.88 89 ALA A CA 1
ATOM 677 C C . ALA A 1 89 ? 3.028 8.365 -16.675 1.00 48.88 89 ALA A C 1
ATOM 679 O O . ALA A 1 89 ? 3.860 7.466 -16.783 1.00 48.88 89 ALA A O 1
ATOM 680 N N . GLY A 1 90 ? 2.625 9.080 -17.735 1.00 45.22 90 GLY A N 1
ATOM 681 C CA . GLY A 1 90 ? 3.086 8.860 -19.120 1.00 45.22 90 GLY A CA 1
ATOM 682 C C . GLY A 1 90 ? 4.610 8.901 -19.323 1.00 45.22 90 GLY A C 1
ATOM 683 O O . GLY A 1 90 ? 5.101 8.485 -20.366 1.00 45.22 90 GLY A O 1
ATOM 684 N N . ASN A 1 91 ? 5.356 9.327 -18.305 1.00 51.00 91 ASN A N 1
ATOM 685 C CA . ASN A 1 91 ? 6.798 9.543 -18.342 1.00 51.00 91 ASN A CA 1
ATOM 686 C C . ASN A 1 91 ? 7.604 8.311 -17.876 1.00 51.00 91 ASN A C 1
ATOM 688 O O . ASN A 1 91 ? 8.827 8.328 -17.957 1.00 51.00 91 ASN A O 1
ATOM 692 N N . ALA A 1 92 ? 6.945 7.251 -17.382 1.00 51.81 92 ALA A N 1
ATOM 693 C CA . ALA A 1 92 ? 7.596 6.100 -16.740 1.00 51.81 92 ALA A CA 1
ATOM 694 C C . ALA A 1 92 ? 7.261 4.739 -17.382 1.00 51.81 92 ALA A C 1
ATOM 696 O O . ALA A 1 92 ? 7.427 3.700 -16.744 1.00 51.81 92 ALA A 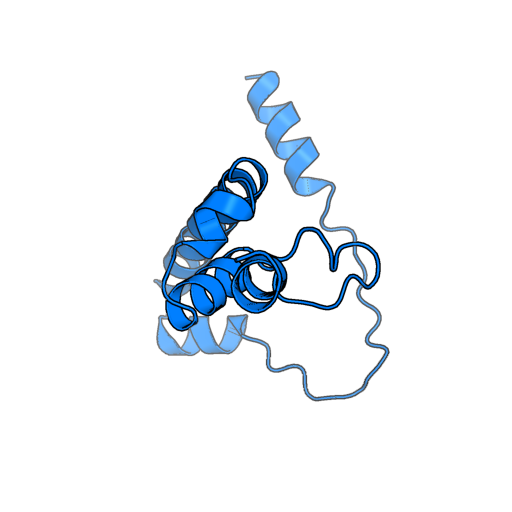O 1
ATOM 697 N N . SER A 1 93 ? 6.806 4.706 -18.643 1.00 55.12 93 SER A N 1
ATOM 698 C CA . SER A 1 93 ? 6.456 3.443 -19.326 1.00 55.12 93 SER A CA 1
ATOM 699 C C . SER A 1 93 ? 7.617 2.436 -19.366 1.00 55.12 93 SER A C 1
ATOM 701 O O . SER A 1 93 ? 7.374 1.233 -19.359 1.00 55.12 93 SER A O 1
ATOM 703 N N . SER A 1 94 ? 8.870 2.904 -19.360 1.00 55.31 94 SER A N 1
ATOM 704 C CA . SER A 1 94 ? 10.063 2.047 -19.299 1.00 55.31 94 SER A CA 1
ATOM 705 C C . SER A 1 94 ? 10.291 1.388 -17.932 1.00 55.31 94 SER A C 1
ATOM 707 O O . SER A 1 94 ? 10.969 0.370 -17.869 1.00 55.31 94 SER A O 1
ATOM 709 N N . ASN A 1 95 ? 9.713 1.925 -16.851 1.00 60.03 95 ASN A N 1
ATOM 710 C CA . ASN A 1 95 ? 9.887 1.433 -15.480 1.00 60.03 95 ASN A CA 1
ATOM 711 C C . ASN A 1 95 ? 8.653 0.673 -14.953 1.00 60.03 95 ASN A C 1
ATOM 713 O O . ASN A 1 95 ? 8.554 0.364 -13.765 1.00 60.03 95 ASN A O 1
ATOM 717 N N . SER A 1 96 ? 7.683 0.387 -15.827 1.00 68.12 96 SER A N 1
ATOM 718 C CA . SER A 1 96 ? 6.517 -0.421 -15.476 1.00 68.12 96 SER A CA 1
ATOM 719 C C . SER A 1 96 ? 6.867 -1.914 -15.550 1.00 68.12 96 SER A C 1
ATOM 721 O O . SER A 1 96 ? 7.276 -2.388 -16.615 1.00 68.12 96 SER A O 1
ATOM 723 N N . PRO A 1 97 ? 6.673 -2.692 -14.468 1.00 65.88 97 PRO A N 1
ATOM 724 C CA . PRO A 1 97 ? 6.961 -4.126 -14.478 1.00 65.88 97 PRO A CA 1
ATOM 725 C C . PRO A 1 97 ? 6.075 -4.903 -15.460 1.00 65.88 97 PRO A C 1
ATOM 727 O O . PRO A 1 97 ? 6.529 -5.888 -16.039 1.00 65.88 97 PRO A O 1
ATOM 730 N N . GLU A 1 98 ? 4.842 -4.450 -15.716 1.00 70.06 98 GLU A N 1
ATOM 731 C CA . GLU A 1 98 ? 3.973 -5.043 -16.744 1.00 70.06 98 GLU A CA 1
ATOM 732 C C . GLU A 1 98 ? 4.519 -4.806 -18.160 1.00 70.06 98 GLU A C 1
ATOM 734 O O . GLU A 1 98 ? 4.466 -5.702 -19.005 1.00 70.06 98 GLU A O 1
ATOM 739 N N . HIS A 1 99 ? 5.079 -3.619 -18.417 1.00 69.31 99 HIS A N 1
ATOM 740 C CA . HIS A 1 99 ? 5.683 -3.286 -19.705 1.00 69.31 99 HIS A CA 1
ATOM 741 C C . HIS A 1 99 ? 6.970 -4.088 -19.943 1.00 69.31 99 HIS A C 1
ATOM 743 O O . HIS A 1 99 ? 7.136 -4.668 -21.015 1.00 69.31 99 HIS A O 1
ATOM 749 N N . LEU A 1 100 ? 7.839 -4.195 -18.931 1.00 69.38 100 LEU A N 1
ATOM 750 C CA . LEU A 1 100 ? 9.048 -5.025 -18.990 1.00 69.38 100 LEU A CA 1
ATOM 751 C C . LEU A 1 100 ? 8.718 -6.508 -19.182 1.00 69.38 100 LEU A C 1
ATOM 753 O O . LEU A 1 100 ? 9.349 -7.170 -19.995 1.00 69.38 100 LEU A O 1
ATOM 757 N N . LYS A 1 101 ? 7.684 -7.028 -18.514 1.00 71.69 101 LYS A N 1
ATOM 758 C CA . LYS A 1 101 ? 7.247 -8.416 -18.707 1.00 71.69 101 LYS A CA 1
ATOM 759 C C . LYS A 1 101 ? 6.758 -8.699 -20.131 1.00 71.69 101 LYS A C 1
ATOM 761 O O . LYS A 1 101 ? 6.923 -9.810 -20.622 1.00 71.69 101 LYS A O 1
ATOM 766 N N . LYS A 1 102 ? 6.104 -7.725 -20.770 1.00 71.56 102 LYS A N 1
ATOM 767 C CA . LYS A 1 102 ? 5.491 -7.896 -22.094 1.00 71.56 102 LYS A CA 1
ATOM 768 C C . LYS A 1 102 ? 6.474 -7.681 -23.251 1.00 71.56 102 LYS A C 1
ATOM 770 O O . LYS A 1 102 ? 6.271 -8.275 -24.304 1.00 71.56 102 LYS A O 1
ATOM 775 N N . TRP A 1 103 ? 7.496 -6.841 -23.066 1.00 63.47 103 TRP A N 1
ATOM 776 C CA . TRP A 1 103 ? 8.390 -6.396 -24.148 1.00 63.47 103 TRP A CA 1
ATOM 777 C C . TRP A 1 103 ? 9.894 -6.533 -23.854 1.00 63.47 103 TRP A C 1
ATOM 779 O O . TRP A 1 103 ? 10.692 -6.317 -24.757 1.00 63.47 103 TRP A O 1
ATOM 789 N N . GLY A 1 104 ? 10.289 -6.831 -22.613 1.00 58.66 104 GLY A N 1
ATOM 790 C CA . GLY A 1 104 ? 11.686 -6.923 -22.162 1.00 58.66 104 GLY A CA 1
ATOM 791 C C . GLY A 1 104 ? 12.154 -8.345 -21.838 1.00 58.66 104 GLY A C 1
ATOM 792 O O . GLY A 1 104 ? 13.107 -8.499 -21.075 1.00 58.66 104 GLY A O 1
ATOM 793 N N . GLY A 1 105 ? 11.459 -9.359 -22.362 1.00 49.25 105 GLY A N 1
ATOM 794 C CA . GLY A 1 105 ? 11.873 -10.766 -22.336 1.00 49.25 105 GLY A CA 1
ATOM 795 C C . GLY A 1 105 ? 12.443 -11.201 -23.675 1.00 49.25 105 GLY A C 1
ATOM 796 O O . GLY A 1 105 ? 11.897 -10.741 -24.703 1.00 49.25 105 GLY A O 1
#

Mean predicted aligned error: 13.97 Å

Organism: NCBI:txid225848

Foldseek 3Di:
DVVVVVVVVVVVVPPPDPPPPPDPDPPPDVLVVLCVVQPPCSVVVVVVLVVVLVVLLVVVVVDFLCVLLPDDPVVSVVSCVSNVNPDDPVVCCVRHNVSCNVPVD